Protein AF-A0A5Y3BIM6-F1 (afdb_monomer)

pLDDT: mean 78.93, std 17.59, range [40.94, 95.44]

Solvent-accessible surface area (backbone atoms only — not comparable to full-atom values): 5369 Å² total; per-residue (Å²): 114,65,68,62,52,52,49,51,53,53,52,50,54,51,47,48,68,73,72,49,82,85,64,76,94,69,91,73,56,69,68,45,52,55,57,49,71,70,42,82,69,44,85,76,44,58,71,70,56,36,45,48,51,48,52,49,51,45,50,56,49,54,53,54,46,54,65,55,45,58,64,54,68,76,50,85,84,87,82,82,81,83,87,89,124

Organism: Salmonella enterica (NCBI:txid28901)

Structure (mmCIF, N/CA/C/O backbone):
data_AF-A0A5Y3BIM6-F1
#
_entry.id   AF-A0A5Y3BIM6-F1
#
loop_
_atom_site.group_PDB
_atom_site.id
_atom_site.type_symbol
_atom_site.label_atom_id
_atom_site.label_alt_id
_atom_site.label_comp_id
_atom_site.label_asym_id
_atom_site.label_entity_id
_atom_site.label_seq_id
_atom_site.pdbx_PDB_ins_code
_atom_site.Cartn_x
_atom_site.Cartn_y
_atom_site.Cartn_z
_atom_site.occupancy
_atom_site.B_iso_or_equiv
_atom_site.auth_seq_id
_atom_site.auth_comp_id
_atom_site.auth_asym_id
_atom_site.auth_atom_id
_atom_site.pdbx_PDB_model_num
ATOM 1 N N . MET A 1 1 ? -15.892 -9.739 22.355 1.00 63.38 1 MET A N 1
ATOM 2 C CA . MET A 1 1 ? -14.627 -9.823 21.593 1.00 63.38 1 MET A CA 1
ATOM 3 C C . MET A 1 1 ? -14.637 -8.840 20.422 1.00 63.38 1 MET A C 1
ATOM 5 O O . MET A 1 1 ? 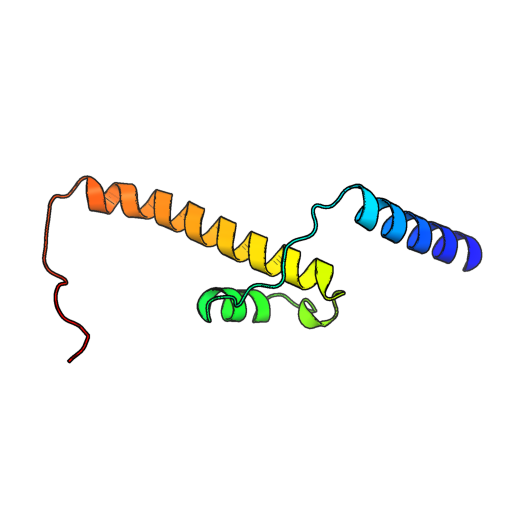-13.662 -8.120 20.263 1.00 63.38 1 MET A O 1
ATOM 9 N N . ASP A 1 2 ? -15.765 -8.694 19.717 1.00 87.44 2 ASP A N 1
ATOM 10 C CA . ASP A 1 2 ? -15.888 -7.808 18.544 1.00 87.44 2 ASP A CA 1
ATOM 11 C C . ASP A 1 2 ? -15.657 -6.313 18.799 1.00 87.44 2 ASP A C 1
ATOM 13 O O . ASP A 1 2 ? -15.058 -5.649 17.965 1.00 87.44 2 ASP A O 1
ATOM 17 N N . GLN A 1 3 ? -16.051 -5.762 19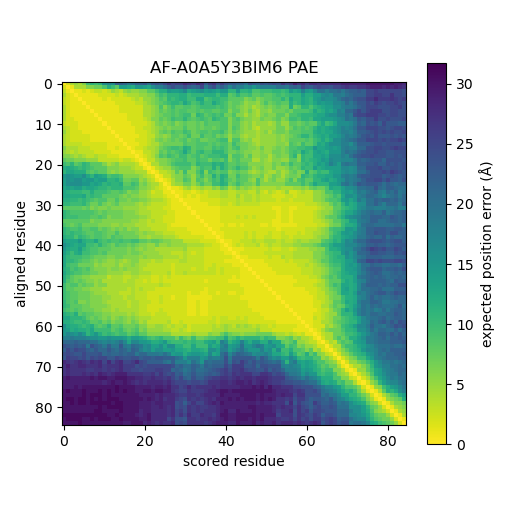.954 1.00 93.06 3 GLN A N 1
ATOM 18 C CA . GLN A 1 3 ? -15.830 -4.332 20.236 1.00 93.06 3 GLN A CA 1
ATOM 19 C C . GLN A 1 3 ? -14.349 -3.958 20.363 1.00 93.06 3 GLN A C 1
ATOM 21 O O . GLN A 1 3 ? -13.938 -2.906 19.881 1.00 93.06 3 GLN A O 1
ATOM 26 N N . LEU A 1 4 ? -13.545 -4.814 21.002 1.00 94.94 4 LEU A N 1
ATOM 27 C CA . LEU A 1 4 ? -12.105 -4.581 21.134 1.00 94.94 4 LEU A CA 1
ATOM 28 C C . LEU A 1 4 ? -11.405 -4.732 19.786 1.00 94.94 4 LEU A C 1
ATOM 30 O O . LEU A 1 4 ? -10.534 -3.929 19.463 1.00 94.94 4 LEU A O 1
ATOM 34 N N . LEU A 1 5 ? -11.821 -5.723 18.992 1.00 93.56 5 LEU A N 1
ATOM 35 C CA . LEU A 1 5 ? -11.310 -5.916 17.641 1.00 93.56 5 LEU A CA 1
ATOM 36 C C . LEU A 1 5 ? -11.644 -4.710 16.756 1.00 93.56 5 LEU A C 1
ATOM 38 O O .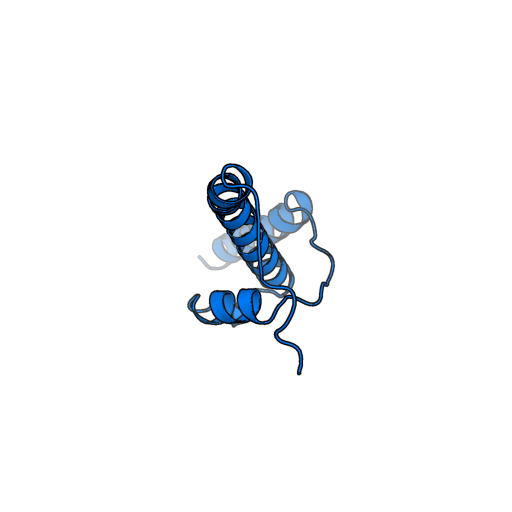 LEU A 1 5 ? -10.746 -4.137 16.151 1.00 93.56 5 LEU A O 1
ATOM 42 N N . GLN A 1 6 ? -12.898 -4.256 16.764 1.00 92.62 6 GLN A N 1
ATOM 43 C CA . GLN A 1 6 ? -13.330 -3.085 16.006 1.00 92.62 6 GLN A CA 1
ATOM 44 C C . GLN A 1 6 ? -12.583 -1.816 16.429 1.00 92.62 6 GLN A C 1
ATOM 46 O O . GLN A 1 6 ? -12.171 -1.028 15.579 1.00 92.62 6 GLN A O 1
ATOM 51 N N . TYR A 1 7 ? -12.386 -1.616 17.735 1.00 95.44 7 TYR A N 1
ATOM 52 C CA . TYR A 1 7 ? -11.606 -0.493 18.247 1.00 95.44 7 TYR A CA 1
ATOM 53 C C . TYR A 1 7 ? -10.155 -0.548 17.756 1.00 95.44 7 TYR A C 1
ATOM 55 O O . TYR A 1 7 ? -9.639 0.454 17.263 1.00 95.44 7 TYR A O 1
ATOM 63 N N . ALA A 1 8 ? -9.515 -1.718 17.843 1.00 94.81 8 ALA A N 1
ATOM 64 C CA . ALA A 1 8 ? -8.152 -1.907 17.362 1.00 94.81 8 ALA A CA 1
ATOM 65 C C . ALA A 1 8 ? -8.046 -1.628 15.854 1.00 94.81 8 ALA A C 1
ATOM 67 O O . ALA A 1 8 ? -7.165 -0.879 15.441 1.00 94.81 8 ALA A O 1
ATOM 68 N N . THR A 1 9 ? -8.978 -2.142 15.046 1.00 91.44 9 THR A N 1
ATOM 69 C CA . THR A 1 9 ? -9.031 -1.889 13.598 1.00 91.44 9 THR A CA 1
ATOM 70 C C . THR A 1 9 ? -9.191 -0.403 13.286 1.00 91.44 9 THR A C 1
ATOM 72 O O . THR A 1 9 ? -8.427 0.141 12.492 1.00 91.44 9 THR A O 1
ATOM 75 N N . ASN A 1 10 ? -10.125 0.284 13.947 1.00 91.88 10 ASN A N 1
ATOM 76 C CA . ASN A 1 10 ? -10.339 1.717 13.737 1.00 91.88 10 ASN A CA 1
ATOM 77 C C . ASN A 1 10 ? -9.097 2.532 14.112 1.00 91.88 10 ASN A C 1
ATOM 79 O O . ASN A 1 10 ? -8.716 3.452 13.391 1.00 91.88 10 ASN A O 1
ATOM 83 N N . ARG A 1 11 ? -8.441 2.170 15.221 1.00 95.19 11 ARG A N 1
ATOM 84 C CA . ARG A 1 11 ? -7.233 2.857 15.673 1.00 95.19 11 ARG A CA 1
ATOM 85 C C . ARG A 1 11 ? -6.062 2.647 14.716 1.00 95.19 11 ARG A C 1
ATOM 87 O O . ARG A 1 11 ? -5.293 3.579 14.509 1.00 95.19 11 ARG A O 1
ATOM 94 N N . ILE A 1 12 ? -5.934 1.458 14.125 1.00 91.19 12 ILE A N 1
ATOM 95 C CA . ILE A 1 12 ? -4.932 1.187 13.086 1.00 91.19 12 ILE A CA 1
ATOM 96 C C . ILE A 1 12 ? -5.179 2.093 11.881 1.00 91.19 12 ILE A C 1
ATOM 98 O O . ILE A 1 12 ? -4.268 2.811 11.493 1.00 91.19 12 ILE A O 1
ATOM 102 N N . ILE A 1 13 ? -6.407 2.144 11.358 1.00 86.06 13 ILE A N 1
ATOM 103 C CA . ILE A 1 13 ? -6.754 2.986 10.199 1.00 86.06 13 ILE A CA 1
ATOM 104 C C . ILE A 1 13 ? -6.443 4.467 10.468 1.00 86.06 13 ILE A C 1
ATOM 106 O O . ILE A 1 13 ? -5.871 5.155 9.623 1.00 86.06 13 ILE A O 1
ATOM 110 N N . GLU A 1 14 ? -6.786 4.965 11.657 1.00 89.75 14 GLU A N 1
ATOM 111 C CA . GLU A 1 14 ? -6.488 6.343 12.054 1.00 89.75 14 GLU A CA 1
ATOM 112 C C . GLU A 1 14 ? -4.975 6.608 12.071 1.00 89.75 14 GLU A C 1
ATOM 114 O O . GLU A 1 14 ? -4.506 7.582 11.481 1.00 89.75 14 GLU A O 1
ATOM 119 N N . LEU A 1 15 ? -4.194 5.722 12.693 1.00 91.06 15 LEU A N 1
ATOM 120 C CA . LEU A 1 15 ? -2.738 5.844 12.733 1.00 91.06 15 LEU A CA 1
ATOM 121 C C . LEU A 1 15 ? -2.117 5.750 11.339 1.00 91.06 15 LEU A C 1
ATOM 123 O O . LEU A 1 15 ? -1.202 6.509 11.034 1.00 91.06 15 LEU A O 1
ATOM 127 N N . GLU A 1 16 ? -2.626 4.869 10.481 1.00 85.75 16 GLU A N 1
ATOM 128 C CA . GLU A 1 16 ? -2.189 4.764 9.093 1.00 85.75 16 GLU A CA 1
ATOM 129 C C . GLU A 1 16 ? -2.394 6.086 8.345 1.00 85.75 16 GLU A C 1
ATOM 131 O O . GLU A 1 16 ? -1.480 6.543 7.664 1.00 85.75 16 GLU A O 1
ATOM 136 N N . SER A 1 17 ? -3.537 6.752 8.539 1.00 79.81 17 SER A N 1
ATOM 137 C CA . SER A 1 17 ? -3.818 8.053 7.916 1.00 79.81 17 SER A CA 1
ATOM 138 C C . SER A 1 17 ? -2.911 9.188 8.410 1.00 79.81 17 SER A C 1
ATOM 140 O O . SER A 1 17 ? -2.628 10.118 7.659 1.00 79.81 17 SER A O 1
ATOM 142 N N . LEU A 1 18 ? -2.447 9.115 9.663 1.00 84.31 18 LEU A N 1
ATOM 143 C CA . LEU A 1 18 ? -1.600 10.142 10.275 1.00 84.31 18 LEU A CA 1
ATOM 144 C C . LEU A 1 18 ? -0.111 9.936 9.986 1.00 84.31 18 LEU A C 1
ATOM 146 O O . LEU A 1 18 ? 0.637 10.906 9.888 1.00 84.31 18 LEU A O 1
ATOM 150 N N . LEU A 1 19 ? 0.334 8.681 9.919 1.00 85.25 19 LEU A N 1
ATOM 151 C CA . LEU A 1 19 ? 1.756 8.336 9.911 1.00 85.25 19 LEU A CA 1
ATOM 152 C C . LEU A 1 19 ? 2.281 7.986 8.521 1.00 85.25 19 LEU A C 1
ATOM 154 O O . LEU A 1 19 ? 3.489 8.057 8.290 1.00 85.25 19 LEU A O 1
ATOM 158 N N . LEU A 1 20 ? 1.411 7.567 7.604 1.00 82.88 20 LEU A N 1
ATOM 159 C CA . LEU A 1 20 ? 1.833 7.109 6.290 1.00 82.88 20 LEU A CA 1
ATOM 160 C C . LEU A 1 20 ? 1.696 8.233 5.272 1.00 82.88 20 LEU A C 1
ATOM 162 O O . LEU A 1 20 ? 0.636 8.830 5.111 1.00 82.88 20 LEU A O 1
ATOM 166 N N . VAL A 1 21 ? 2.789 8.497 4.557 1.00 79.62 21 VAL A N 1
ATOM 167 C CA . VAL A 1 21 ? 2.809 9.476 3.469 1.00 79.62 21 VAL A CA 1
ATOM 168 C C . VAL A 1 21 ? 1.847 9.025 2.370 1.00 79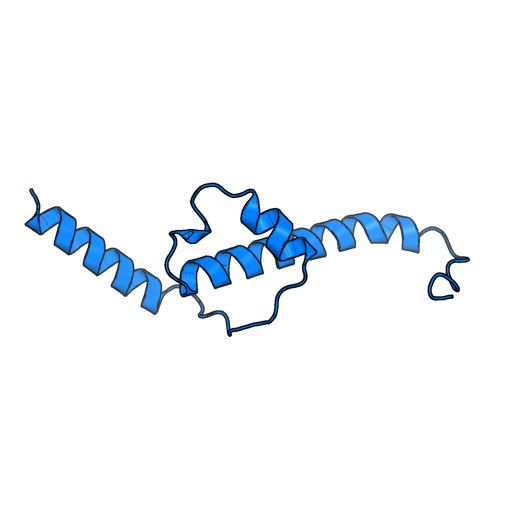.62 21 VAL A C 1
ATOM 170 O O . VAL A 1 21 ? 1.969 7.906 1.861 1.00 79.62 21 VAL A O 1
ATOM 173 N N . ASP A 1 22 ? 0.906 9.899 2.004 1.00 78.62 22 ASP A N 1
ATOM 174 C CA . ASP A 1 22 ? 0.010 9.654 0.877 1.00 78.62 22 ASP A CA 1
ATOM 175 C C . ASP A 1 22 ? 0.798 9.703 -0.434 1.00 78.62 22 ASP A C 1
ATOM 177 O O . ASP A 1 22 ? 1.557 10.637 -0.706 1.00 78.62 22 ASP A O 1
ATOM 181 N N . ILE A 1 23 ? 0.620 8.669 -1.249 1.00 82.25 23 ILE A N 1
ATOM 182 C CA . ILE A 1 23 ? 1.294 8.541 -2.536 1.00 82.25 23 ILE A CA 1
ATOM 183 C C . ILE A 1 23 ? 0.297 8.901 -3.613 1.00 82.25 23 ILE A C 1
ATOM 185 O O . ILE A 1 23 ? -0.682 8.186 -3.811 1.00 82.25 23 ILE A O 1
ATOM 189 N N . GLN A 1 24 ? 0.565 9.992 -4.323 1.00 80.44 24 GLN A N 1
ATOM 190 C CA . GLN A 1 24 ? -0.299 10.486 -5.389 1.00 80.44 24 GLN A CA 1
ATOM 191 C C . GLN A 1 24 ? -0.609 9.397 -6.421 1.00 80.44 24 GLN A C 1
ATOM 193 O O . GLN A 1 24 ? 0.221 8.532 -6.726 1.00 80.44 24 GLN A O 1
ATOM 198 N N . GLU A 1 25 ? -1.824 9.441 -6.961 1.00 74.38 25 GLU A N 1
ATOM 199 C CA . GLU A 1 25 ? -2.210 8.554 -8.049 1.00 74.38 25 GLU A CA 1
ATOM 200 C C . GLU A 1 25 ? -1.273 8.768 -9.242 1.00 74.38 25 GLU A C 1
ATOM 202 O O . GLU A 1 25 ? -1.092 9.880 -9.733 1.00 74.38 25 GLU A O 1
ATOM 207 N N . THR A 1 26 ? -0.619 7.688 -9.657 1.00 82.50 26 THR A N 1
ATOM 208 C CA . THR A 1 26 ? 0.415 7.698 -10.688 1.00 82.50 26 THR A CA 1
ATOM 209 C C . THR A 1 26 ? 0.165 6.526 -11.622 1.00 82.50 26 THR A C 1
ATOM 211 O O . THR A 1 26 ? -0.198 5.430 -11.186 1.00 82.50 26 THR A O 1
ATOM 214 N N . VAL A 1 27 ? 0.373 6.736 -12.919 1.00 86.44 27 VAL A N 1
ATOM 215 C CA . VAL A 1 27 ? 0.354 5.642 -13.890 1.00 86.44 27 VAL A CA 1
ATOM 216 C C . VAL A 1 27 ? 1.641 4.834 -13.733 1.00 86.44 27 VAL A C 1
ATOM 218 O O . VAL A 1 27 ? 2.726 5.318 -14.037 1.00 86.44 27 VAL A O 1
ATOM 221 N N . TRP A 1 28 ? 1.518 3.598 -13.252 1.00 88.06 28 TRP A N 1
ATOM 222 C CA . TRP A 1 28 ? 2.664 2.704 -13.082 1.00 88.06 28 TRP A CA 1
ATOM 223 C C . TRP A 1 28 ? 3.059 2.011 -14.393 1.00 88.06 28 TRP A C 1
ATOM 225 O O . TRP A 1 28 ? 2.156 1.596 -15.136 1.00 88.06 28 TRP A O 1
ATOM 235 N N . PRO A 1 29 ? 4.370 1.821 -14.646 1.00 90.44 29 PRO A N 1
ATOM 236 C CA . PRO A 1 29 ? 4.864 0.975 -15.730 1.00 90.44 29 PRO A CA 1
ATOM 237 C C . PRO A 1 29 ? 4.272 -0.439 -15.678 1.00 90.44 29 PRO A C 1
ATOM 239 O O . PRO A 1 29 ? 3.913 -0.940 -14.605 1.00 90.44 29 PRO A O 1
ATOM 242 N N . THR A 1 30 ? 4.179 -1.098 -16.833 1.00 89.25 30 THR A N 1
ATOM 243 C CA . THR A 1 30 ? 3.609 -2.452 -16.958 1.00 89.25 30 THR A CA 1
ATOM 244 C C . THR A 1 30 ? 4.379 -3.455 -16.107 1.00 89.25 30 THR A C 1
ATOM 246 O O . THR A 1 30 ? 3.790 -4.286 -15.426 1.00 89.25 30 THR A O 1
ATOM 249 N N . GLU A 1 31 ? 5.693 -3.306 -16.087 1.00 88.88 31 GLU A N 1
ATOM 250 C CA . GLU A 1 31 ? 6.676 -3.981 -15.257 1.00 88.88 31 GLU A CA 1
ATOM 251 C C . GLU A 1 31 ? 6.276 -4.001 -13.776 1.00 88.88 31 GLU A C 1
ATOM 253 O O . GLU A 1 31 ? 6.127 -5.062 -13.165 1.00 88.88 31 GLU A O 1
ATOM 258 N N . VAL A 1 32 ? 6.029 -2.819 -13.208 1.00 91.50 32 VAL A N 1
ATOM 259 C CA . VAL A 1 32 ? 5.650 -2.652 -11.800 1.00 91.50 32 VAL A CA 1
ATOM 260 C C . VAL A 1 32 ? 4.306 -3.327 -11.525 1.00 91.50 32 VAL A C 1
ATOM 262 O O . VAL A 1 32 ? 4.156 -4.017 -10.516 1.00 91.50 32 VAL A O 1
ATOM 265 N N . LYS A 1 33 ? 3.340 -3.192 -12.442 1.00 91.62 33 LYS A N 1
ATOM 266 C CA . LYS A 1 33 ? 2.030 -3.854 -12.331 1.00 91.62 33 LYS A CA 1
ATOM 267 C C . LYS A 1 33 ? 2.139 -5.378 -12.422 1.00 91.62 33 LYS A C 1
ATOM 269 O O . LYS A 1 33 ? 1.426 -6.080 -11.712 1.00 91.62 33 LYS A O 1
ATOM 274 N N . MET A 1 34 ? 3.043 -5.891 -13.252 1.00 92.38 34 MET A N 1
ATOM 275 C CA . MET A 1 34 ? 3.295 -7.323 -13.399 1.00 92.38 34 MET A CA 1
ATOM 276 C C . MET A 1 34 ? 3.864 -7.920 -12.108 1.00 92.38 34 MET A C 1
ATOM 278 O O . MET A 1 34 ? 3.421 -8.983 -11.678 1.00 92.38 34 MET A O 1
ATOM 282 N N . VAL A 1 35 ? 4.804 -7.236 -11.452 1.00 92.31 35 VAL A N 1
ATOM 283 C CA . VAL A 1 35 ? 5.325 -7.669 -10.143 1.00 92.31 35 VAL A CA 1
ATOM 284 C C . VAL A 1 35 ? 4.248 -7.563 -9.065 1.00 92.31 35 VAL A C 1
ATOM 286 O O . VAL A 1 35 ? 4.075 -8.492 -8.285 1.00 92.31 35 VAL A O 1
ATOM 289 N N . PHE A 1 36 ? 3.464 -6.484 -9.060 1.00 94.06 36 PHE A N 1
ATOM 290 C CA . PHE A 1 36 ? 2.339 -6.333 -8.135 1.00 94.06 36 PHE A CA 1
ATOM 291 C C . PHE A 1 36 ? 1.324 -7.477 -8.262 1.00 94.06 36 PHE A C 1
ATOM 293 O O . PHE A 1 36 ? 0.860 -7.990 -7.251 1.00 94.06 36 PHE A O 1
ATOM 300 N N . SER A 1 37 ? 1.022 -7.925 -9.485 1.00 93.69 37 SER A N 1
ATOM 301 C CA . SER A 1 37 ? 0.072 -9.021 -9.724 1.00 93.69 37 SER A CA 1
ATOM 302 C C . SER A 1 37 ? 0.529 -10.390 -9.204 1.00 93.69 37 SER A C 1
ATOM 304 O O . SER A 1 37 ? -0.290 -11.292 -9.076 1.00 93.69 37 SER A O 1
ATOM 306 N N . GLN A 1 38 ? 1.820 -10.545 -8.896 1.00 94.25 38 GLN A N 1
ATOM 307 C CA . GLN A 1 38 ? 2.378 -11.759 -8.292 1.00 94.25 38 GLN A CA 1
ATOM 308 C C . GLN A 1 38 ? 2.284 -11.753 -6.761 1.00 94.25 38 GLN A C 1
ATOM 310 O O . GLN A 1 38 ? 2.595 -12.759 -6.129 1.00 94.25 38 GLN A O 1
ATOM 315 N N . VAL A 1 39 ? 1.904 -10.625 -6.153 1.00 90.50 39 VAL A N 1
ATOM 316 C CA . VAL A 1 39 ? 1.716 -10.528 -4.708 1.00 90.50 39 VAL A CA 1
ATOM 317 C C . VAL A 1 39 ? 0.292 -10.964 -4.378 1.00 90.50 39 VAL A C 1
ATOM 319 O O . VAL A 1 39 ? -0.676 -10.288 -4.736 1.00 90.50 39 VAL A O 1
ATOM 322 N N . ASP A 1 40 ? 0.173 -12.089 -3.675 1.00 93.44 40 ASP A N 1
ATOM 323 C CA . ASP A 1 40 ? -1.117 -12.635 -3.257 1.00 93.44 40 ASP A CA 1
ATOM 324 C C . ASP A 1 40 ? -1.945 -11.596 -2.488 1.00 93.44 40 ASP A C 1
ATOM 326 O O . ASP A 1 40 ? -1.447 -10.903 -1.597 1.00 93.44 40 ASP A O 1
ATOM 330 N N . ASN A 1 41 ? -3.231 -11.501 -2.831 1.00 91.06 41 ASN A N 1
ATOM 331 C CA . ASN A 1 41 ? -4.216 -10.602 -2.215 1.00 91.06 41 ASN A CA 1
ATOM 332 C C . ASN A 1 41 ? -3.869 -9.100 -2.291 1.00 91.06 41 ASN A C 1
ATOM 334 O O . ASN A 1 41 ? -4.530 -8.281 -1.651 1.00 91.06 41 ASN A O 1
ATOM 338 N N . ALA A 1 42 ? -2.872 -8.686 -3.084 1.00 90.75 42 ALA A N 1
ATOM 339 C CA . ALA A 1 42 ? -2.520 -7.270 -3.209 1.00 90.75 42 ALA A CA 1
ATOM 340 C C . ALA A 1 42 ? -3.672 -6.424 -3.778 1.00 90.75 42 ALA A C 1
ATOM 342 O O . ALA A 1 42 ? -3.812 -5.254 -3.423 1.00 90.75 42 ALA A O 1
ATOM 343 N N . GLY A 1 43 ? -4.526 -7.023 -4.614 1.00 90.88 43 GLY A N 1
ATOM 344 C CA . GLY A 1 43 ? -5.736 -6.392 -5.147 1.00 90.88 43 GLY A CA 1
ATOM 345 C C . GLY A 1 43 ? -6.860 -6.192 -4.123 1.00 90.88 43 GLY A C 1
ATOM 346 O O . GLY A 1 43 ? -7.714 -5.336 -4.340 1.00 90.88 43 GLY A O 1
ATOM 347 N N . ASP A 1 44 ? -6.839 -6.915 -3.001 1.00 93.88 44 ASP A N 1
ATOM 348 C CA . ASP A 1 44 ? -7.849 -6.797 -1.938 1.00 93.88 44 ASP A CA 1
ATOM 349 C C . ASP A 1 44 ? -7.503 -5.688 -0.936 1.00 93.88 44 ASP A C 1
ATOM 351 O O . ASP A 1 44 ? -8.322 -5.291 -0.104 1.00 93.88 44 ASP A O 1
ATOM 355 N N . LEU A 1 45 ? -6.276 -5.161 -1.012 1.00 89.19 45 LEU A N 1
ATOM 356 C CA . LEU A 1 45 ? -5.846 -4.051 -0.177 1.00 89.19 45 LEU A CA 1
ATOM 357 C C . LEU A 1 45 ? -6.627 -2.776 -0.529 1.00 89.19 45 LEU A C 1
ATOM 359 O O . LEU A 1 45 ? -6.930 -2.529 -1.695 1.00 89.19 45 LEU A O 1
ATOM 363 N N . PRO A 1 46 ? -6.882 -1.886 0.441 1.00 88.38 46 PRO A N 1
ATOM 364 C CA . PRO A 1 46 ? -7.379 -0.546 0.160 1.00 88.38 46 PRO A CA 1
ATOM 365 C C . PRO A 1 46 ? -6.507 0.198 -0.864 1.00 88.38 46 PRO A C 1
ATOM 367 O O . PRO A 1 46 ? -5.281 0.096 -0.837 1.00 88.38 46 PRO A O 1
ATOM 370 N N . ALA A 1 47 ? -7.119 1.020 -1.723 1.00 87.88 47 ALA A N 1
ATOM 371 C CA . ALA A 1 47 ? -6.432 1.683 -2.841 1.00 87.88 47 ALA A CA 1
ATOM 372 C C . ALA A 1 47 ? -5.176 2.483 -2.439 1.00 87.88 47 ALA A C 1
ATOM 374 O O . ALA A 1 47 ? -4.211 2.562 -3.197 1.00 87.88 47 ALA A O 1
ATOM 375 N N . HIS A 1 48 ? -5.158 3.083 -1.246 1.00 86.00 48 HIS A N 1
ATOM 376 C CA . HIS A 1 48 ? -3.978 3.793 -0.745 1.00 86.00 48 HIS A CA 1
ATOM 377 C C . HIS A 1 48 ? -2.820 2.833 -0.416 1.00 86.00 48 HIS A C 1
ATOM 379 O O . HIS A 1 48 ? -1.671 3.120 -0.748 1.00 86.00 48 HIS A O 1
ATOM 385 N N . HIS A 1 49 ? -3.112 1.660 0.150 1.00 87.88 49 HIS A N 1
ATOM 386 C CA . HIS A 1 49 ? -2.122 0.611 0.402 1.00 87.88 49 HIS A CA 1
ATOM 387 C C . HIS A 1 49 ? -1.624 -0.024 -0.896 1.00 87.88 49 HIS A C 1
ATOM 389 O O . HIS A 1 49 ? -0.424 -0.255 -1.028 1.00 87.88 49 HIS A O 1
ATOM 395 N N . GLN A 1 50 ? -2.494 -0.198 -1.895 1.00 92.44 50 GLN A N 1
ATOM 396 C CA . GLN A 1 50 ? -2.075 -0.635 -3.232 1.00 92.44 50 GLN A CA 1
ATOM 397 C C . GLN A 1 50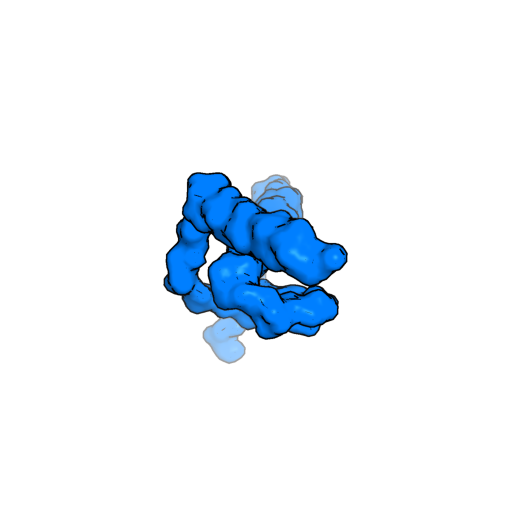 ? -1.084 0.350 -3.866 1.00 92.44 50 GLN A C 1
ATOM 399 O O . GLN A 1 50 ? -0.012 -0.052 -4.316 1.00 92.44 50 GLN A O 1
ATOM 404 N N . ARG A 1 51 ? -1.403 1.654 -3.848 1.00 91.31 51 ARG A N 1
ATOM 405 C CA . ARG A 1 51 ? -0.512 2.718 -4.348 1.00 91.31 51 ARG A CA 1
ATOM 406 C C . ARG A 1 51 ? 0.840 2.706 -3.635 1.00 91.31 51 ARG A C 1
ATOM 408 O O . ARG A 1 51 ? 1.878 2.832 -4.284 1.00 91.31 51 ARG A O 1
ATOM 415 N N . ARG A 1 52 ? 0.838 2.498 -2.316 1.00 90.56 52 ARG A N 1
ATOM 416 C CA . ARG A 1 52 ? 2.061 2.377 -1.510 1.00 90.56 52 ARG A CA 1
ATOM 417 C C . ARG A 1 52 ? 2.907 1.173 -1.898 1.00 90.56 52 ARG A C 1
ATOM 419 O O . ARG A 1 52 ? 4.118 1.320 -2.060 1.00 90.56 52 ARG A O 1
ATOM 426 N N . LEU A 1 53 ? 2.282 0.018 -2.103 1.00 92.19 53 LEU A N 1
ATOM 427 C CA . LEU A 1 53 ? 2.978 -1.187 -2.543 1.00 92.19 53 LEU A CA 1
ATOM 428 C C . LEU A 1 53 ? 3.577 -1.013 -3.948 1.00 92.19 53 LEU A C 1
ATOM 430 O O . LEU A 1 53 ? 4.755 -1.303 -4.142 1.00 92.19 53 LEU A O 1
ATOM 434 N N . LEU A 1 54 ? 2.815 -0.465 -4.898 1.00 93.19 54 LEU A N 1
ATOM 435 C CA . LEU A 1 54 ? 3.286 -0.173 -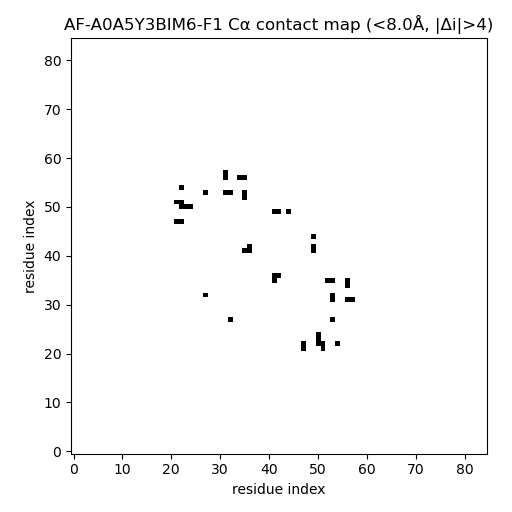6.260 1.00 93.19 54 LEU A CA 1
ATOM 436 C C . LEU A 1 54 ? 4.492 0.775 -6.260 1.00 93.19 54 LEU A C 1
ATOM 438 O O . LEU A 1 54 ? 5.497 0.504 -6.918 1.00 93.19 54 LEU A O 1
ATOM 442 N N . HIS A 1 55 ? 4.436 1.846 -5.467 1.00 92.38 55 HIS A N 1
ATOM 443 C CA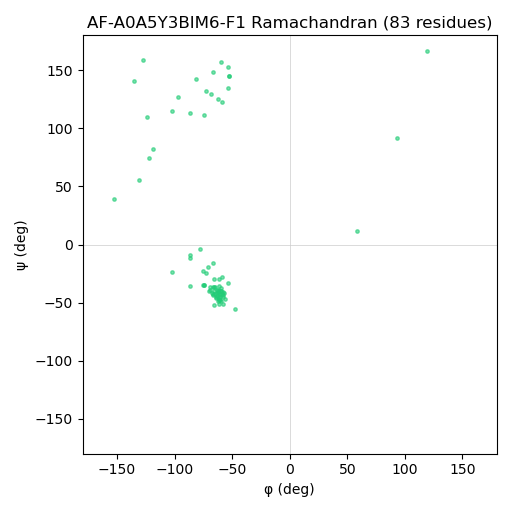 . HIS A 1 55 ? 5.562 2.764 -5.310 1.00 92.38 55 HIS A CA 1
ATOM 444 C C . HIS A 1 55 ? 6.797 2.078 -4.719 1.00 92.38 55 HIS A C 1
ATOM 446 O O . HIS A 1 55 ? 7.915 2.328 -5.168 1.00 92.38 55 HIS A O 1
ATOM 452 N N . HIS A 1 56 ? 6.616 1.211 -3.721 1.00 91.25 56 HIS A N 1
ATOM 453 C CA . HIS A 1 56 ? 7.728 0.487 -3.114 1.00 91.25 56 HIS A CA 1
ATOM 454 C C . HIS A 1 56 ? 8.374 -0.500 -4.094 1.00 91.25 56 HIS A C 1
ATOM 456 O O . HIS A 1 56 ? 9.596 -0.515 -4.212 1.00 91.25 56 HIS A O 1
ATOM 462 N N . ILE A 1 57 ? 7.571 -1.249 -4.855 1.00 92.12 57 ILE A N 1
ATOM 463 C CA . ILE A 1 57 ? 8.055 -2.121 -5.936 1.00 92.12 57 ILE A CA 1
ATOM 464 C C . ILE A 1 57 ? 8.870 -1.307 -6.947 1.00 92.12 57 ILE A C 1
ATOM 466 O O . ILE A 1 57 ? 9.981 -1.697 -7.294 1.00 92.12 57 ILE A O 1
ATOM 470 N N . ASN A 1 58 ? 8.355 -0.152 -7.376 1.00 92.06 58 ASN A N 1
ATOM 471 C CA . ASN A 1 58 ? 9.050 0.729 -8.310 1.00 92.06 58 ASN A CA 1
ATOM 472 C C . ASN A 1 58 ? 10.388 1.239 -7.745 1.00 92.06 58 ASN A C 1
ATOM 474 O O . ASN A 1 58 ? 11.404 1.192 -8.429 1.00 92.06 58 ASN A O 1
ATOM 478 N N . ARG A 1 59 ? 10.410 1.677 -6.480 1.00 89.25 59 ARG A N 1
ATOM 479 C CA . ARG A 1 59 ? 11.637 2.091 -5.776 1.00 89.25 59 ARG A CA 1
ATOM 480 C C . ARG A 1 59 ? 12.672 0.970 -5.729 1.00 89.25 59 ARG A C 1
ATOM 482 O O . ARG A 1 59 ? 13.803 1.187 -6.143 1.00 89.25 59 ARG A O 1
ATOM 489 N N . MET A 1 60 ? 12.264 -0.219 -5.290 1.00 88.44 60 MET A N 1
ATOM 490 C CA . MET A 1 60 ? 13.133 -1.397 -5.208 1.00 88.44 60 MET A CA 1
ATOM 491 C C . MET A 1 60 ? 13.695 -1.787 -6.578 1.00 88.44 60 MET A C 1
ATOM 493 O O . MET A 1 60 ? 14.848 -2.199 -6.683 1.00 88.44 60 MET A O 1
ATOM 497 N N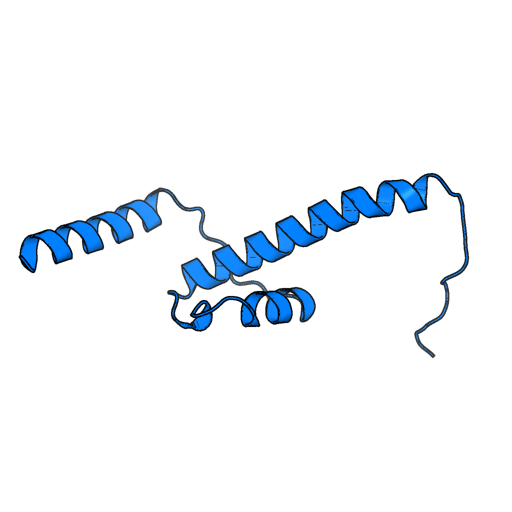 . TRP A 1 61 ? 12.892 -1.655 -7.634 1.00 85.50 61 TRP A N 1
ATOM 498 C CA . TRP A 1 61 ? 13.337 -1.911 -8.998 1.00 85.50 61 TRP A CA 1
ATOM 499 C C . TRP A 1 61 ? 14.402 -0.900 -9.433 1.00 85.50 61 TRP A C 1
ATOM 501 O O . TRP A 1 61 ? 15.481 -1.300 -9.868 1.00 85.50 61 TRP A O 1
ATOM 511 N N . LEU A 1 62 ? 14.128 0.398 -9.283 1.00 85.00 62 LEU A N 1
ATOM 512 C CA . LEU A 1 62 ? 15.053 1.465 -9.673 1.00 85.00 62 LEU A CA 1
ATOM 513 C C . LEU A 1 62 ? 16.378 1.391 -8.905 1.00 85.00 62 LEU A C 1
ATOM 515 O O . LEU A 1 62 ? 17.436 1.576 -9.499 1.00 85.00 62 LEU A O 1
ATOM 519 N N . GLU A 1 63 ? 16.332 1.077 -7.609 1.00 82.00 63 GLU A N 1
ATOM 520 C CA . GLU A 1 63 ? 17.525 0.899 -6.774 1.00 82.00 63 GLU A CA 1
ATOM 521 C C . GLU A 1 63 ? 18.367 -0.302 -7.248 1.00 82.00 63 GLU A C 1
ATOM 523 O O . GLU A 1 63 ? 19.572 -0.160 -7.450 1.00 82.00 63 GLU A O 1
ATOM 528 N N . LYS A 1 64 ? 17.744 -1.451 -7.552 1.00 71.94 64 LYS A N 1
ATOM 529 C CA . LYS A 1 64 ? 18.454 -2.614 -8.120 1.00 71.94 64 LYS A CA 1
ATOM 530 C C . LYS A 1 64 ? 19.030 -2.366 -9.516 1.00 71.94 64 LYS A C 1
ATOM 532 O O . LYS A 1 64 ? 20.097 -2.892 -9.842 1.00 71.94 64 LYS A O 1
ATOM 537 N N . MET A 1 65 ? 18.333 -1.604 -10.359 1.00 59.75 65 MET A N 1
ATOM 538 C CA . MET A 1 65 ? 18.873 -1.211 -11.665 1.00 59.75 65 MET A CA 1
ATOM 539 C C . MET A 1 65 ? 20.071 -0.284 -11.500 1.00 59.75 65 MET A C 1
ATOM 541 O O . MET A 1 65 ? 21.085 -0.527 -12.136 1.00 59.75 65 MET A O 1
ATOM 545 N N . ALA A 1 66 ? 20.015 0.692 -10.589 1.00 57.66 66 ALA A N 1
ATOM 546 C CA . ALA A 1 66 ? 21.151 1.567 -10.313 1.00 57.66 66 ALA A CA 1
ATOM 547 C C . ALA A 1 66 ? 22.392 0.784 -9.842 1.00 57.66 66 ALA A C 1
ATOM 549 O O . ALA A 1 66 ? 23.501 1.073 -10.286 1.00 57.66 66 ALA A O 1
ATOM 550 N N . GLU A 1 67 ? 22.220 -0.246 -9.006 1.00 57.22 67 GLU A N 1
ATOM 551 C CA . GLU A 1 67 ? 23.313 -1.153 -8.622 1.00 57.22 67 GLU A CA 1
ATOM 552 C C . GLU A 1 67 ? 23.881 -1.922 -9.829 1.00 57.22 67 GLU A C 1
ATOM 554 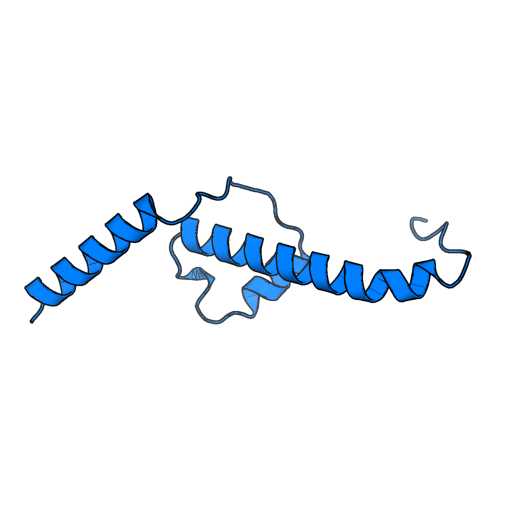O O . GLU A 1 67 ? 25.096 -2.063 -9.956 1.00 57.22 67 GLU A O 1
ATOM 559 N N . SER A 1 68 ? 23.021 -2.361 -10.753 1.00 56.12 68 SER A N 1
ATOM 560 C CA . SER A 1 68 ? 23.419 -3.109 -11.957 1.00 56.12 68 SER A CA 1
ATOM 561 C C . SER A 1 68 ? 24.073 -2.221 -13.031 1.00 56.12 68 SER A C 1
ATOM 563 O O . SER A 1 68 ? 25.020 -2.643 -13.695 1.00 56.12 68 SER A O 1
ATOM 565 N N . ASP A 1 69 ? 23.627 -0.972 -13.173 1.00 53.91 69 ASP A N 1
ATOM 566 C CA . ASP A 1 69 ? 24.098 -0.025 -14.189 1.00 53.91 69 ASP A CA 1
ATOM 567 C C . ASP A 1 69 ? 25.482 0.558 -13.871 1.00 53.91 69 ASP A C 1
ATOM 569 O O . ASP A 1 69 ? 26.214 0.933 -14.790 1.00 53.91 69 ASP A O 1
ATOM 573 N N . THR A 1 70 ? 25.915 0.565 -12.601 1.00 54.03 70 THR A N 1
ATOM 574 C CA . THR A 1 70 ? 27.310 0.918 -12.260 1.00 54.03 70 THR A CA 1
ATOM 575 C C . THR A 1 70 ? 28.333 -0.003 -12.931 1.00 54.03 70 THR A C 1
ATOM 577 O O . THR A 1 70 ? 29.439 0.438 -13.246 1.00 54.03 70 THR A O 1
ATOM 580 N N . PHE A 1 71 ? 27.961 -1.254 -13.224 1.00 48.56 71 PHE A N 1
ATOM 581 C CA . PHE A 1 71 ? 28.814 -2.194 -13.951 1.00 48.56 71 PHE A CA 1
ATOM 582 C C . PHE A 1 71 ? 28.891 -1.877 -15.454 1.00 48.56 71 PHE A C 1
ATOM 584 O O . PHE A 1 71 ? 29.950 -2.028 -16.061 1.00 48.56 71 PHE A O 1
ATOM 591 N N . LEU A 1 72 ? 27.801 -1.385 -16.054 1.00 46.22 72 LEU A N 1
ATOM 592 C CA . LEU A 1 72 ? 27.763 -0.974 -17.464 1.00 46.22 72 LEU A CA 1
ATOM 593 C C . LEU A 1 72 ? 28.465 0.372 -17.698 1.00 46.22 72 LEU A C 1
ATOM 595 O O . LEU A 1 72 ? 29.126 0.540 -18.717 1.00 46.22 72 LEU A O 1
ATOM 599 N N . ALA A 1 73 ? 28.392 1.308 -16.748 1.00 50.41 73 ALA A N 1
ATOM 600 C CA . ALA A 1 73 ? 29.051 2.613 -16.856 1.00 50.41 73 ALA A CA 1
ATOM 601 C C . ALA A 1 73 ? 30.585 2.554 -16.689 1.00 50.41 73 ALA A C 1
ATOM 603 O O . ALA A 1 73 ? 31.291 3.413 -17.212 1.00 50.41 73 ALA A O 1
ATOM 604 N N . ALA A 1 74 ? 31.122 1.539 -16.000 1.00 50.25 74 ALA A N 1
ATOM 605 C CA . ALA A 1 74 ? 32.569 1.306 -15.893 1.00 50.25 74 ALA A CA 1
ATOM 606 C C . ALA A 1 74 ? 33.184 0.651 -17.151 1.00 50.25 74 ALA A C 1
ATOM 608 O O . ALA A 1 74 ? 34.402 0.486 -17.233 1.00 50.25 74 ALA A O 1
ATOM 609 N N . SER A 1 75 ? 32.353 0.299 -18.136 1.00 47.91 75 SER A N 1
ATOM 610 C CA . SER A 1 75 ? 32.747 -0.228 -19.441 1.00 47.91 75 SER A CA 1
ATOM 611 C C . SER A 1 75 ? 32.265 0.725 -20.547 1.00 47.91 75 SER A C 1
ATOM 613 O O . SER A 1 75 ? 31.224 0.506 -21.157 1.00 47.91 75 SER A O 1
ATOM 615 N N . GLU A 1 76 ? 33.000 1.803 -20.821 1.00 46.25 76 GLU A N 1
ATOM 616 C CA . GLU A 1 76 ? 32.735 2.692 -21.974 1.00 46.25 76 GLU A CA 1
ATOM 617 C C . GLU A 1 76 ? 32.809 1.948 -23.346 1.00 46.25 76 GLU A C 1
ATOM 619 O O . GLU A 1 76 ? 33.533 0.957 -23.453 1.00 46.25 76 GLU A O 1
ATOM 624 N N . PRO A 1 77 ? 32.172 2.425 -24.449 1.00 56.09 77 PRO A N 1
ATOM 625 C CA . PRO A 1 77 ? 30.722 2.412 -24.698 1.00 56.09 77 PRO A CA 1
ATOM 626 C C . PRO A 1 77 ? 30.312 1.779 -26.068 1.00 56.09 77 PRO A C 1
ATOM 628 O O . PRO A 1 77 ? 31.068 1.795 -27.038 1.00 56.09 77 PRO A O 1
ATOM 631 N N . GLY A 1 78 ? 29.048 1.331 -26.193 1.00 40.94 78 GLY A N 1
ATOM 632 C CA . GLY A 1 78 ? 28.309 1.128 -27.470 1.00 40.94 78 GLY A CA 1
ATOM 633 C C . GLY A 1 78 ? 27.833 -0.314 -27.758 1.00 40.94 78 GLY A C 1
ATOM 634 O O . GLY A 1 78 ? 28.315 -1.234 -27.105 1.00 40.94 78 GLY A O 1
ATOM 635 N N . PRO A 1 79 ? 26.936 -0.589 -28.739 1.00 47.12 79 PRO A N 1
ATOM 636 C CA . PRO A 1 79 ? 26.003 0.251 -29.499 1.00 47.12 79 PRO A CA 1
ATOM 637 C C . PRO A 1 79 ? 24.550 -0.275 -29.370 1.00 47.12 79 PRO A C 1
ATOM 639 O O . PRO A 1 79 ? 24.207 -1.293 -29.958 1.00 47.12 79 PRO A O 1
ATOM 642 N N . ILE A 1 80 ? 23.649 0.414 -28.668 1.00 49.34 80 ILE A N 1
ATOM 643 C CA . ILE A 1 80 ? 22.200 0.188 -28.868 1.00 49.34 80 ILE A CA 1
ATOM 644 C C . ILE A 1 80 ? 21.521 1.546 -29.051 1.00 49.34 80 ILE A C 1
ATOM 646 O O . ILE A 1 80 ? 20.589 1.941 -28.361 1.00 49.34 80 ILE A O 1
ATOM 650 N N . ALA A 1 81 ? 22.036 2.287 -30.031 1.00 48.59 81 ALA A N 1
ATOM 651 C CA . ALA A 1 81 ? 21.144 2.953 -30.961 1.00 48.59 81 ALA A CA 1
ATOM 652 C C . ALA A 1 81 ? 20.571 1.851 -31.873 1.00 48.59 81 ALA A C 1
ATOM 654 O O . ALA A 1 81 ? 21.348 1.057 -32.391 1.00 48.59 81 ALA A O 1
ATOM 655 N N . PHE A 1 82 ? 19.248 1.841 -32.068 1.00 49.28 82 PHE A N 1
ATOM 656 C CA . PHE A 1 82 ? 18.420 0.914 -32.868 1.00 49.28 82 PHE A CA 1
ATOM 657 C C . PHE A 1 82 ? 17.795 -0.293 -32.151 1.00 49.28 82 PHE A C 1
ATOM 659 O O . PHE A 1 82 ? 18.322 -1.397 -32.186 1.00 49.28 82 PHE A O 1
ATOM 666 N N . ALA A 1 83 ? 16.563 -0.097 -31.665 1.00 41.00 83 ALA A N 1
ATOM 667 C CA . ALA A 1 83 ? 15.500 -1.109 -31.764 1.00 41.00 83 ALA A CA 1
ATOM 668 C C . ALA A 1 83 ? 14.078 -0.490 -31.768 1.00 41.00 83 ALA A C 1
ATOM 670 O O . ALA A 1 83 ? 13.154 -1.032 -31.176 1.00 41.00 83 ALA A O 1
ATOM 671 N N . PHE A 1 84 ? 13.893 0.644 -32.457 1.00 46.00 84 PHE A N 1
ATOM 672 C CA . PHE A 1 84 ? 12.591 1.039 -33.014 1.00 46.00 84 PHE A CA 1
ATOM 673 C C . PHE A 1 84 ? 12.755 1.229 -34.527 1.00 46.00 84 PHE A C 1
ATOM 675 O O . PHE A 1 84 ? 12.852 2.347 -35.032 1.00 46.00 84 PHE A O 1
ATOM 682 N N . ARG A 1 85 ? 12.857 0.102 -35.235 1.00 42.06 85 ARG A N 1
ATOM 683 C CA . ARG A 1 85 ? 12.450 -0.063 -36.631 1.00 42.06 85 ARG A CA 1
ATOM 684 C C . ARG A 1 85 ? 12.000 -1.500 -36.837 1.00 42.06 85 ARG A C 1
ATOM 686 O O . ARG A 1 85 ? 12.706 -2.387 -36.315 1.00 42.06 85 ARG A O 1
#

Secondary structure (DSSP, 8-state):
-HHHHHHHHHHHHHHHHHHSPP-------HHHHHHHTTSTTGGGS-HHHHHHHHHHHHHHHHHHHHHHHHHHHTS----------

Radius of gyration: 19.64 Å; Cα contacts (8 Å, |Δi|>4): 24; chains: 1; bounding box: 49×23×58 Å

Mean predicted aligned error: 11.83 Å

Nearest PDB structures (foldseek):
  8wcl-assembly1_9  TM=3.290E-01  e=8.486E+00  Chaetoceros neogracilis

Sequence (85 aa):
MDQLLQYATNRIIELESLLLVDIQETVWPTEVKMVFSQVDNAGDLPAHHQRRLLHHINRMWLEKMAESDTFLAASEPGPIAFAFR

Foldseek 3Di:
DVVVVVVVVVVVVVCCVVPPDFQDDDDADPVLVVVCVPDPCLVVDDPRSNSVSSVVSVVVVVVVVVVVCVVVVVDDDDDPPDDPD